Protein AF-A0A9D1WRI6-F1 (afdb_monomer_lite)

Sequence (107 aa):
QVPSGWVGLGPWRAALPAALYQIPWLAWLGFPGPGFSSGDYFPLIPWLLLFLAGSFLGRRAQAGDLPNFCYRSHLPWLAAVGRASIWIYMLHQPVLYGALWLYFRVL

Organism: NCBI:txid2838465

Secondary structure (DSSP, 8-state):
-GGGTEEEETTEEEEPPGGGGG-GGGGTTT---TT---TT---HHHHHHHHHHHHHHHHHHHHT-S-GGGG--S-HHHHHHHHTHHHHHHHHHHHHHHHHHHHHHH-

Foldseek 3Di:
DLCVQWDDDPPGIDGHDPVCQCDCVCQQQRRHHPPDDDPDRDHCPVVVVVVVVVVVVVVCVVVVNDDPVVPDDPDVVVVVCVVCVVVVVVPVVVVVVVVVVVVVVVD

InterPro domains:
  IPR012429 Heparan-alpha-glucosaminide N-acetyltransferase, catalytic domain [PF07786] (16-94)

Structure (mmCIF, N/CA/C/O backbone):
data_AF-A0A9D1WRI6-F1
#
_entry.id   AF-A0A9D1WRI6-F1
#
loop_
_atom_site.group_PDB
_atom_site.id
_atom_site.type_symbol
_atom_site.label_atom_id
_atom_site.label_alt_id
_atom_site.label_comp_id
_atom_site.label_asym_id
_atom_site.label_entity_id
_atom_site.label_seq_id
_atom_site.pdbx_PDB_ins_code
_atom_site.Cartn_x
_atom_site.Cartn_y
_atom_site.Cartn_z
_atom_site.occupancy
_atom_site.B_iso_or_equiv
_atom_site.auth_seq_id
_atom_site.auth_comp_id
_atom_site.auth_asym_id
_atom_site.auth_atom_id
_atom_site.pdbx_PDB_model_num
ATOM 1 N N . GLN A 1 1 ? 7.484 6.580 -4.859 1.00 71.06 1 GLN A N 1
ATOM 2 C CA . GLN A 1 1 ? 8.604 7.115 -4.055 1.00 71.06 1 GLN A CA 1
ATOM 3 C C . GLN A 1 1 ? 9.753 6.118 -4.018 1.00 71.06 1 GLN A C 1
ATOM 5 O O . GLN A 1 1 ? 10.744 6.369 -4.694 1.00 71.06 1 GLN A O 1
ATOM 10 N N . VAL A 1 2 ? 9.611 4.963 -3.350 1.00 83.12 2 VAL A N 1
ATOM 11 C CA . VAL A 1 2 ? 10.682 3.942 -3.350 1.00 83.12 2 VAL A CA 1
ATOM 12 C C . VAL A 1 2 ? 11.016 3.464 -4.768 1.00 83.12 2 VAL A C 1
ATOM 14 O O . VAL A 1 2 ? 12.169 3.582 -5.138 1.00 83.12 2 VAL A O 1
ATOM 17 N N . PRO A 1 3 ? 10.052 3.123 -5.647 1.00 84.56 3 PRO A N 1
ATOM 18 C CA . PRO A 1 3 ? 10.370 2.731 -7.028 1.00 84.56 3 PRO A CA 1
ATOM 19 C C . PRO A 1 3 ? 11.099 3.798 -7.860 1.00 84.56 3 PRO A C 1
ATOM 21 O O . PRO A 1 3 ? 11.712 3.478 -8.867 1.00 84.56 3 PRO A O 1
ATOM 24 N N . SER A 1 4 ? 11.023 5.068 -7.450 1.00 83.62 4 SER A N 1
ATOM 25 C CA . SER A 1 4 ? 11.641 6.205 -8.136 1.00 83.62 4 SER A CA 1
ATOM 26 C C . SER A 1 4 ? 13.008 6.597 -7.556 1.00 83.62 4 SER A C 1
ATOM 28 O O . SER A 1 4 ? 13.507 7.663 -7.898 1.00 83.62 4 SER A O 1
ATOM 30 N 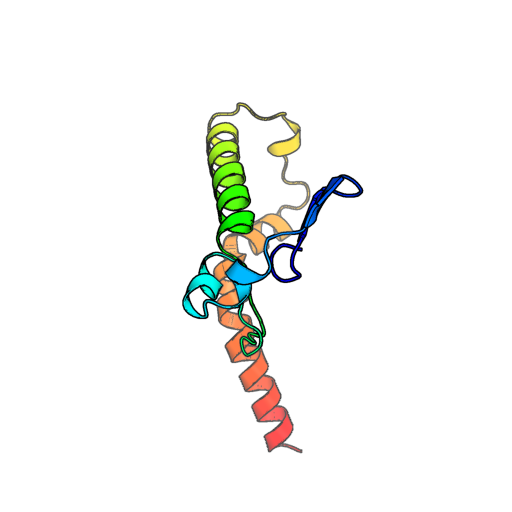N . GLY A 1 5 ? 13.597 5.807 -6.647 1.00 88.19 5 GLY A N 1
ATOM 31 C CA . GLY A 1 5 ? 14.908 6.124 -6.064 1.00 88.19 5 GLY A CA 1
ATOM 32 C C . GLY A 1 5 ?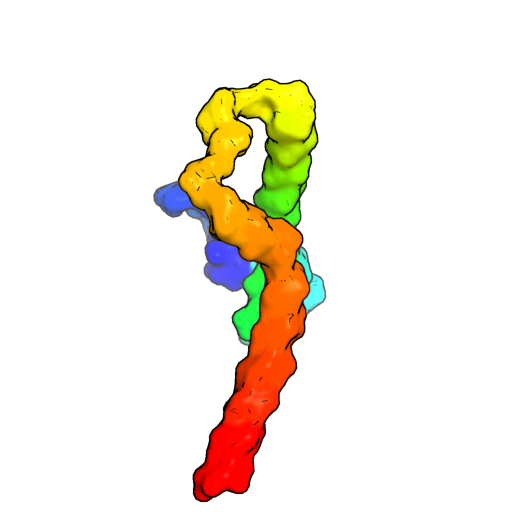 14.873 6.907 -4.752 1.00 88.19 5 GLY A C 1
ATOM 33 O O . GLY A 1 5 ? 15.925 7.333 -4.287 1.00 88.19 5 GLY A O 1
ATOM 34 N N . TRP A 1 6 ? 13.705 7.113 -4.138 1.00 89.00 6 TRP A N 1
ATOM 35 C CA . TRP A 1 6 ? 13.563 7.993 -2.971 1.00 89.00 6 TRP A CA 1
ATOM 36 C C . TRP A 1 6 ? 12.753 7.347 -1.850 1.00 89.00 6 TRP A C 1
ATOM 38 O O . TRP A 1 6 ? 11.714 6.736 -2.086 1.00 89.00 6 TRP A O 1
ATOM 48 N N . VAL A 1 7 ? 13.166 7.545 -0.605 1.00 89.44 7 VAL A N 1
ATOM 49 C CA . VAL A 1 7 ? 12.370 7.179 0.574 1.00 89.44 7 VAL A CA 1
ATOM 50 C C . VAL A 1 7 ? 12.129 8.418 1.423 1.00 89.44 7 VAL A C 1
ATOM 52 O O . VAL A 1 7 ? 13.042 9.217 1.618 1.00 89.44 7 VAL A O 1
ATOM 55 N N . GLY A 1 8 ? 10.899 8.625 1.891 1.00 87.06 8 GLY A N 1
ATOM 56 C CA . GLY A 1 8 ? 10.574 9.828 2.647 1.00 87.06 8 GLY A CA 1
ATOM 57 C C . GLY A 1 8 ? 9.088 10.090 2.850 1.00 87.06 8 GLY A C 1
ATOM 58 O O . GLY A 1 8 ? 8.231 9.402 2.294 1.00 87.06 8 GLY A O 1
ATOM 59 N N . LEU A 1 9 ? 8.808 11.118 3.651 1.00 85.75 9 LEU A N 1
ATOM 60 C CA . LEU A 1 9 ? 7.478 11.660 3.920 1.00 85.75 9 LEU A CA 1
ATOM 61 C C . LEU A 1 9 ? 7.521 13.187 3.763 1.00 85.75 9 LEU A C 1
ATOM 63 O O . LEU A 1 9 ? 8.156 13.893 4.547 1.00 85.75 9 LEU A O 1
ATOM 67 N N . GLY A 1 10 ? 6.834 13.705 2.742 1.0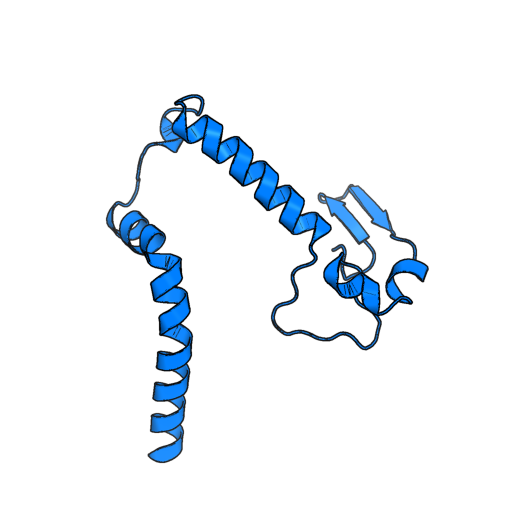0 82.12 10 GLY A N 1
ATOM 68 C CA . GLY A 1 10 ? 6.797 15.140 2.453 1.00 82.12 10 GLY A CA 1
ATOM 69 C C . GLY A 1 10 ? 8.196 15.718 2.164 1.00 82.12 10 GLY A C 1
ATOM 70 O O . GLY A 1 10 ? 8.892 15.180 1.301 1.00 82.12 10 GLY A O 1
ATOM 71 N N . PRO A 1 11 ? 8.625 16.802 2.844 1.00 87.75 11 PRO A N 1
ATOM 72 C CA . PRO A 1 11 ? 9.935 17.421 2.613 1.00 87.75 11 PRO A CA 1
ATOM 73 C C . PRO A 1 11 ? 11.111 16.556 3.097 1.00 87.75 11 PRO A C 1
ATOM 75 O O . PRO A 1 11 ? 12.236 16.736 2.635 1.00 87.75 11 PRO A O 1
ATOM 78 N N . TRP A 1 12 ? 10.865 15.596 3.993 1.00 88.44 12 TRP A N 1
ATOM 79 C CA . TRP A 1 12 ? 11.885 14.701 4.533 1.00 88.44 12 TRP A CA 1
ATOM 80 C C . TRP A 1 12 ? 12.067 13.506 3.603 1.00 88.44 12 TRP A C 1
ATOM 82 O O . TRP A 1 12 ? 11.355 12.508 3.720 1.00 88.44 12 TRP A O 1
ATOM 92 N N . ARG A 1 13 ? 13.007 13.611 2.659 1.00 90.62 13 ARG A N 1
ATOM 93 C CA . ARG A 1 13 ? 13.333 12.539 1.709 1.00 90.62 13 ARG A CA 1
ATOM 94 C C . ARG A 1 13 ? 14.833 12.302 1.605 1.00 90.62 13 ARG A C 1
ATOM 96 O O . ARG A 1 13 ? 15.617 13.246 1.597 1.00 90.62 13 ARG A O 1
ATOM 103 N N . ALA A 1 14 ? 15.203 11.039 1.465 1.00 89.88 14 ALA A N 1
ATOM 104 C CA . ALA A 1 14 ? 16.560 10.588 1.211 1.00 89.88 14 ALA A CA 1
ATOM 105 C C . ALA A 1 14 ? 16.617 9.823 -0.116 1.00 89.88 14 ALA A C 1
ATOM 107 O O . ALA A 1 14 ? 15.687 9.085 -0.465 1.00 89.88 14 ALA A O 1
ATOM 108 N N . ALA A 1 15 ? 17.709 10.014 -0.854 1.00 91.88 15 ALA A N 1
ATOM 109 C CA . ALA A 1 15 ? 17.994 9.240 -2.053 1.00 91.88 15 ALA A CA 1
ATOM 110 C C . ALA A 1 15 ? 18.430 7.823 -1.663 1.00 91.88 15 ALA A C 1
ATOM 112 O O . ALA A 1 15 ? 19.199 7.630 -0.721 1.00 91.88 15 ALA A O 1
ATOM 113 N N . LEU A 1 16 ? 17.935 6.832 -2.396 1.00 91.00 16 LEU A N 1
ATOM 114 C CA . LEU A 1 16 ? 18.323 5.437 -2.250 1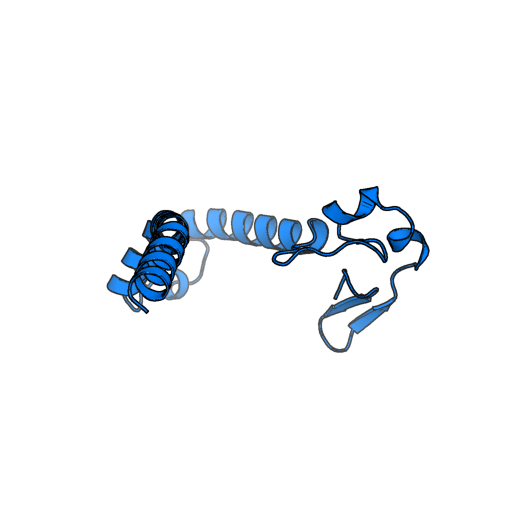.00 91.00 16 LEU A CA 1
ATOM 115 C C . LEU A 1 16 ? 19.514 5.127 -3.174 1.00 91.00 16 LEU A C 1
ATOM 117 O O . LEU A 1 16 ? 19.580 5.671 -4.279 1.00 91.00 16 LEU A O 1
ATOM 121 N N . PRO A 1 17 ? 20.442 4.239 -2.773 1.00 92.12 17 PRO A N 1
ATOM 122 C CA . PRO A 1 17 ? 21.569 3.851 -3.616 1.00 92.12 17 PRO A CA 1
ATOM 123 C C . PRO A 1 17 ? 21.119 3.269 -4.963 1.00 92.12 17 PRO A C 1
ATOM 125 O O . PRO A 1 17 ? 20.318 2.334 -5.007 1.00 92.12 17 PRO A O 1
ATOM 128 N N . ALA A 1 18 ? 21.692 3.768 -6.063 1.00 89.44 18 ALA A N 1
ATOM 129 C CA . ALA A 1 18 ? 21.352 3.323 -7.418 1.00 89.44 18 ALA A CA 1
ATOM 130 C C . ALA A 1 18 ? 21.639 1.827 -7.656 1.00 89.44 18 ALA A C 1
ATOM 132 O O . ALA A 1 18 ? 20.937 1.181 -8.431 1.00 89.44 18 ALA A O 1
ATOM 133 N N . ALA A 1 19 ? 22.620 1.259 -6.945 1.00 91.50 19 ALA A N 1
ATOM 134 C CA . ALA A 1 19 ? 22.980 -0.157 -7.029 1.00 91.50 19 ALA A CA 1
ATOM 135 C C . ALA A 1 19 ? 21.802 -1.104 -6.723 1.00 91.50 19 ALA A C 1
ATOM 137 O O . ALA A 1 19 ? 21.722 -2.183 -7.304 1.00 91.50 19 ALA A O 1
ATOM 138 N N . LEU A 1 20 ? 20.849 -0.690 -5.876 1.00 88.75 20 LEU A N 1
ATOM 139 C CA . LEU A 1 20 ? 19.672 -1.498 -5.529 1.00 88.75 20 LEU A CA 1
ATOM 140 C C . LEU A 1 20 ? 18.760 -1.762 -6.737 1.00 88.75 20 LEU A C 1
ATOM 142 O O . LEU A 1 20 ? 18.127 -2.809 -6.806 1.00 88.75 20 LEU A O 1
ATOM 146 N N . TYR A 1 21 ? 18.729 -0.843 -7.705 1.00 90.75 21 TYR A N 1
ATOM 147 C CA . TYR A 1 21 ? 17.898 -0.929 -8.913 1.00 90.75 21 TYR A CA 1
ATOM 148 C C . TYR A 1 21 ? 18.611 -1.653 -10.060 1.00 90.75 21 TYR A C 1
ATOM 150 O O . TYR A 1 21 ? 18.018 -1.912 -11.099 1.00 90.75 21 TYR A O 1
ATOM 158 N N . GLN A 1 22 ? 19.892 -1.995 -9.907 1.00 89.81 22 GLN A N 1
ATOM 159 C CA . GLN A 1 22 ? 20.617 -2.769 -10.920 1.00 89.81 22 GLN A CA 1
ATOM 160 C C . GLN A 1 22 ? 20.389 -4.275 -10.780 1.00 89.81 22 GLN A C 1
ATOM 162 O O . GLN A 1 22 ? 20.757 -5.038 -11.667 1.00 89.81 22 GLN A O 1
ATOM 167 N N . ILE A 1 23 ? 19.779 -4.704 -9.677 1.00 89.25 23 ILE A N 1
ATOM 168 C CA . ILE A 1 23 ? 19.562 -6.102 -9.334 1.00 89.25 23 ILE A CA 1
ATOM 169 C C . ILE A 1 23 ? 18.109 -6.466 -9.690 1.00 89.25 23 ILE A C 1
ATOM 171 O O . ILE A 1 23 ? 17.196 -6.107 -8.945 1.00 89.25 23 ILE A O 1
ATOM 175 N N . PRO A 1 24 ? 17.847 -7.203 -10.789 1.00 82.94 24 PRO A N 1
ATOM 176 C CA . PRO A 1 24 ? 16.481 -7.416 -11.281 1.00 82.94 24 PRO A CA 1
ATOM 177 C C . PRO A 1 24 ? 15.572 -8.142 -10.283 1.00 82.94 24 PRO A C 1
ATOM 179 O O . PRO A 1 24 ? 14.367 -7.902 -10.244 1.00 82.94 24 PRO A O 1
ATOM 182 N N . TRP A 1 25 ? 16.146 -9.009 -9.444 1.00 85.81 25 TRP A N 1
ATOM 183 C CA . TRP A 1 25 ? 15.383 -9.768 -8.459 1.00 85.81 25 TRP A CA 1
ATOM 184 C C . TRP A 1 25 ? 14.898 -8.916 -7.282 1.00 85.81 25 TRP A C 1
ATOM 186 O O . TRP A 1 25 ? 13.988 -9.347 -6.591 1.00 85.81 25 TRP A O 1
ATOM 196 N N . LEU A 1 26 ? 15.430 -7.709 -7.055 1.00 90.94 26 LEU A N 1
ATOM 197 C CA . LEU A 1 26 ? 14.988 -6.834 -5.960 1.00 90.94 26 LEU A CA 1
ATOM 198 C C . LEU A 1 26 ? 13.679 -6.080 -6.258 1.00 90.94 26 LEU A C 1
ATOM 200 O O . LEU A 1 26 ? 13.174 -5.353 -5.394 1.00 90.94 26 LEU A O 1
ATOM 204 N N . ALA A 1 27 ? 13.084 -6.297 -7.434 1.00 89.50 27 ALA A N 1
ATOM 205 C CA . ALA A 1 27 ? 11.810 -5.696 -7.806 1.00 89.50 27 ALA A CA 1
ATOM 206 C C . ALA A 1 27 ? 10.697 -6.020 -6.795 1.00 89.50 27 ALA A C 1
ATOM 208 O O . ALA A 1 27 ? 9.999 -5.117 -6.361 1.00 89.50 27 ALA A O 1
ATOM 209 N N . TRP A 1 28 ? 10.557 -7.261 -6.317 1.00 87.25 28 TRP A N 1
ATOM 210 C CA . TRP A 1 28 ? 9.497 -7.581 -5.341 1.00 87.25 28 TRP A CA 1
ATOM 211 C C . TRP 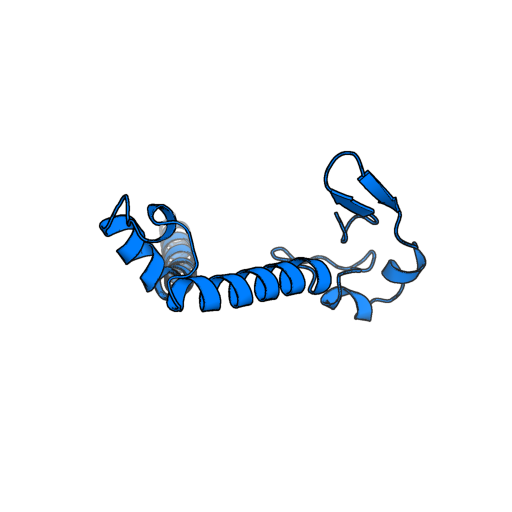A 1 28 ? 9.671 -6.834 -4.011 1.00 87.25 28 TRP A C 1
ATOM 213 O O . TRP A 1 28 ? 8.689 -6.459 -3.373 1.00 87.25 28 TRP A O 1
ATOM 223 N N . LEU A 1 29 ? 10.915 -6.564 -3.608 1.00 89.25 29 LEU A N 1
ATOM 224 C CA . LEU A 1 29 ? 11.218 -5.870 -2.361 1.00 89.25 29 LEU A CA 1
ATOM 225 C C . LEU A 1 29 ? 10.959 -4.356 -2.458 1.00 89.25 29 LEU A C 1
ATOM 227 O O . LEU A 1 29 ? 10.693 -3.694 -1.452 1.00 89.25 29 LEU A O 1
ATOM 231 N N . GLY A 1 30 ? 10.975 -3.817 -3.676 1.00 89.31 30 GLY A N 1
ATOM 232 C CA . GLY A 1 30 ? 10.631 -2.432 -3.956 1.00 89.31 30 GLY A CA 1
ATOM 233 C C . GLY A 1 30 ? 11.604 -1.687 -4.860 1.00 89.31 30 GLY A C 1
ATOM 234 O O . GLY A 1 30 ? 11.390 -0.498 -5.097 1.00 89.31 30 GLY A O 1
ATOM 235 N N . PHE A 1 31 ? 12.627 -2.365 -5.383 1.00 91.69 31 PHE A N 1
ATOM 236 C CA . PHE A 1 31 ? 13.685 -1.776 -6.205 1.00 91.69 31 PHE A CA 1
ATOM 237 C C . PHE A 1 31 ? 13.601 -2.334 -7.635 1.00 91.69 31 PHE A C 1
ATOM 239 O O . PHE A 1 31 ? 14.324 -3.269 -7.982 1.00 91.69 31 PHE A O 1
ATOM 246 N N . PRO A 1 32 ? 12.661 -1.840 -8.462 1.00 91.25 32 PRO A N 1
ATOM 247 C CA . PRO A 1 32 ? 12.472 -2.353 -9.811 1.00 91.25 32 PRO A CA 1
ATOM 248 C C . PRO A 1 32 ? 13.639 -1.930 -10.706 1.00 91.25 32 PRO A C 1
ATOM 250 O O . PRO A 1 32 ? 14.068 -0.777 -10.676 1.00 91.25 32 PRO A O 1
ATOM 253 N N . GLY A 1 33 ? 14.146 -2.859 -11.514 1.00 88.38 33 GLY A N 1
ATOM 254 C CA . GLY A 1 33 ? 15.202 -2.546 -12.474 1.00 88.38 33 GLY A CA 1
ATOM 255 C C . GLY A 1 33 ? 14.724 -1.713 -13.668 1.00 88.38 33 GLY A C 1
ATOM 256 O O . GLY A 1 33 ? 13.521 -1.588 -13.891 1.00 88.38 33 GLY A O 1
ATOM 257 N N . PRO A 1 34 ? 15.645 -1.181 -14.491 1.00 84.06 34 PRO A N 1
ATOM 258 C CA . PRO A 1 34 ? 15.317 -0.280 -15.603 1.00 84.06 34 PRO A CA 1
ATOM 259 C C . PRO A 1 34 ? 14.426 -0.900 -16.696 1.00 84.06 34 PRO A C 1
ATOM 261 O O . PRO A 1 34 ? 13.785 -0.168 -17.439 1.00 84.06 34 PRO A O 1
ATOM 264 N N . GLY A 1 35 ? 14.364 -2.232 -16.794 1.00 84.44 35 GLY A N 1
ATOM 265 C CA . GLY A 1 35 ? 13.465 -2.951 -17.708 1.00 84.44 35 GLY A CA 1
ATOM 266 C C . GLY A 1 35 ? 12.172 -3.459 -17.064 1.00 84.44 35 GLY A C 1
ATOM 267 O O . GLY A 1 35 ? 11.397 -4.149 -17.721 1.00 84.44 35 GLY A O 1
ATOM 268 N N . PHE A 1 36 ? 11.944 -3.183 -15.777 1.00 87.44 36 PHE A N 1
ATOM 269 C CA . PHE A 1 36 ? 10.765 -3.664 -15.068 1.00 87.44 36 PHE A CA 1
ATOM 270 C C . PHE A 1 36 ? 9.575 -2.733 -15.319 1.00 87.44 36 PHE A C 1
ATOM 272 O O . PHE A 1 36 ? 9.614 -1.549 -14.992 1.00 87.44 36 PHE A O 1
ATOM 279 N N . SER A 1 37 ? 8.496 -3.292 -15.859 1.00 86.31 37 SER A N 1
ATOM 280 C CA . SER A 1 37 ? 7.224 -2.604 -16.051 1.00 86.31 37 SER A CA 1
ATOM 281 C C . SER A 1 37 ? 6.092 -3.512 -15.594 1.00 86.31 37 SER A C 1
ATOM 283 O O . SER A 1 37 ? 6.037 -4.686 -15.960 1.00 86.31 37 SER A O 1
ATOM 285 N N . SER A 1 38 ? 5.199 -2.974 -14.773 1.00 84.88 38 SER A N 1
ATOM 286 C CA . SER A 1 38 ? 3.964 -3.635 -14.370 1.00 84.88 38 SER A CA 1
ATOM 287 C C . SER A 1 38 ? 2.897 -2.568 -14.166 1.00 84.88 38 SER A C 1
ATOM 289 O O . SER A 1 38 ? 3.163 -1.529 -13.560 1.00 84.88 38 SER A O 1
ATOM 291 N N . GLY A 1 39 ? 1.700 -2.829 -14.694 1.00 81.75 39 GLY A N 1
ATOM 292 C CA . GLY A 1 39 ? 0.564 -1.915 -14.585 1.00 81.75 39 GLY A CA 1
ATOM 293 C C . GLY A 1 39 ? 0.059 -1.741 -13.153 1.00 81.75 39 GLY A C 1
ATOM 294 O O . GLY A 1 39 ? -0.578 -0.736 -12.869 1.00 81.75 39 GLY A O 1
ATOM 295 N N . ASP A 1 40 ? 0.381 -2.680 -12.258 1.00 84.62 40 ASP A N 1
ATOM 296 C CA . ASP A 1 40 ? -0.106 -2.690 -10.876 1.00 84.62 40 ASP A CA 1
ATOM 297 C C . ASP A 1 40 ? 1.027 -3.051 -9.899 1.00 84.62 40 ASP A C 1
ATOM 299 O O . ASP A 1 40 ? 0.996 -4.027 -9.147 1.00 84.62 40 ASP A O 1
ATOM 303 N N . TYR A 1 41 ? 2.125 -2.298 -9.985 1.00 88.69 41 TYR A N 1
ATOM 304 C CA . TYR A 1 41 ? 3.308 -2.541 -9.168 1.00 88.69 41 TYR A CA 1
ATOM 305 C C . TYR A 1 41 ? 3.214 -1.895 -7.782 1.00 88.69 41 TYR A C 1
ATOM 307 O O . TYR A 1 41 ? 3.292 -0.671 -7.637 1.00 88.69 41 TYR A O 1
ATOM 315 N N . PHE A 1 42 ? 3.173 -2.737 -6.748 1.00 87.50 42 PHE A N 1
ATOM 316 C CA . PHE A 1 42 ? 3.209 -2.320 -5.349 1.00 87.50 42 PHE A CA 1
ATOM 317 C C . PHE A 1 42 ? 4.447 -2.890 -4.633 1.00 87.50 42 PHE A C 1
ATOM 319 O O . PHE A 1 42 ? 4.529 -4.100 -4.424 1.00 87.50 42 PHE A O 1
ATOM 326 N N . PRO A 1 43 ? 5.427 -2.050 -4.241 1.00 88.00 43 PRO A N 1
ATOM 327 C CA . PRO A 1 43 ? 6.660 -2.511 -3.599 1.00 88.00 43 PRO A CA 1
ATOM 328 C C . PRO A 1 43 ? 6.398 -3.122 -2.213 1.00 88.00 43 PRO A C 1
ATOM 330 O O . PRO A 1 43 ? 5.742 -2.497 -1.383 1.00 88.00 43 PRO A O 1
ATOM 333 N N . LEU A 1 44 ? 6.959 -4.293 -1.898 1.00 88.69 44 LEU A N 1
ATOM 334 C CA . LEU A 1 44 ? 6.627 -4.972 -0.641 1.00 88.69 44 LEU A CA 1
ATOM 335 C C . LEU A 1 44 ? 6.971 -4.144 0.606 1.00 88.69 44 LEU A C 1
ATOM 337 O O . LEU A 1 44 ? 6.130 -4.048 1.489 1.00 88.69 44 LEU A O 1
ATOM 341 N N . ILE A 1 45 ? 8.155 -3.520 0.700 1.00 87.00 45 ILE A N 1
ATOM 342 C CA . ILE A 1 45 ? 8.590 -2.861 1.950 1.00 87.00 45 ILE A CA 1
ATOM 343 C C . ILE A 1 45 ? 7.604 -1.776 2.439 1.00 87.00 45 ILE A C 1
ATOM 345 O O . ILE A 1 45 ? 7.141 -1.881 3.578 1.00 87.00 45 ILE A O 1
ATOM 349 N N . PRO A 1 46 ? 7.244 -0.742 1.644 1.00 84.06 46 PRO A N 1
ATOM 350 C CA . PRO A 1 46 ? 6.333 0.299 2.124 1.00 84.06 46 PRO A CA 1
ATOM 351 C C . PRO A 1 46 ? 4.937 -0.240 2.438 1.00 84.06 46 PRO A C 1
ATOM 353 O O . PRO A 1 46 ? 4.325 0.144 3.434 1.00 84.06 46 PRO A O 1
ATOM 356 N N . TRP A 1 47 ? 4.437 -1.141 1.592 1.00 88.81 47 TRP A N 1
ATOM 357 C CA . TRP A 1 47 ? 3.068 -1.635 1.687 1.00 88.81 47 TRP A CA 1
ATOM 358 C C . TRP A 1 47 ? 2.896 -2.677 2.789 1.00 88.81 47 TRP A C 1
ATOM 360 O O . TRP A 1 47 ? 1.884 -2.653 3.483 1.00 88.81 47 TRP A O 1
ATOM 370 N N . LEU A 1 48 ? 3.897 -3.525 3.027 1.00 91.56 48 LEU A N 1
ATOM 371 C CA . LEU A 1 48 ? 3.901 -4.478 4.133 1.00 91.56 48 LEU A CA 1
ATOM 372 C C . LEU A 1 48 ? 3.898 -3.754 5.478 1.00 91.56 48 LEU A C 1
ATOM 374 O O . LEU A 1 48 ? 3.147 -4.139 6.368 1.00 91.56 48 LEU A O 1
ATOM 378 N N . LEU A 1 49 ? 4.686 -2.686 5.628 1.00 90.62 49 LEU A N 1
ATOM 379 C CA . LEU A 1 49 ? 4.676 -1.888 6.854 1.00 90.62 49 LEU A CA 1
ATOM 380 C C . LEU A 1 49 ? 3.283 -1.305 7.124 1.00 90.62 49 LEU A C 1
ATOM 382 O O . LEU A 1 49 ? 2.774 -1.425 8.237 1.00 90.62 49 LEU A O 1
ATOM 386 N N . LEU A 1 50 ? 2.649 -0.715 6.106 1.00 90.62 50 LEU A N 1
ATOM 387 C CA . LEU A 1 50 ? 1.286 -0.186 6.212 1.00 90.62 50 LEU A CA 1
ATOM 388 C C . LEU A 1 50 ? 0.269 -1.289 6.526 1.00 90.62 50 LEU A C 1
ATOM 390 O O . LEU A 1 50 ? -0.596 -1.098 7.380 1.00 90.62 50 LEU A O 1
ATOM 394 N N . PHE A 1 51 ? 0.398 -2.452 5.888 1.00 93.25 51 PHE A N 1
ATOM 395 C CA . PHE A 1 51 ? -0.441 -3.616 6.151 1.00 93.25 51 PHE A CA 1
ATOM 396 C C . PHE A 1 51 ? -0.306 -4.101 7.599 1.00 93.25 51 PHE A C 1
ATOM 398 O O . PHE A 1 51 ? -1.313 -4.328 8.270 1.00 93.25 51 PHE A O 1
ATOM 405 N N . LEU A 1 52 ? 0.920 -4.223 8.113 1.00 94.94 52 LEU A N 1
ATOM 406 C CA . LEU A 1 52 ? 1.183 -4.632 9.493 1.00 94.94 52 LEU A CA 1
ATOM 407 C C . LEU A 1 52 ? 0.688 -3.585 10.496 1.00 94.94 52 LEU A C 1
ATOM 409 O O . LEU A 1 52 ? 0.056 -3.950 11.487 1.00 94.94 52 LEU A O 1
ATOM 413 N N . ALA A 1 53 ? 0.905 -2.296 10.225 1.00 94.75 53 ALA A N 1
ATOM 414 C CA . ALA A 1 53 ? 0.381 -1.205 11.044 1.00 94.75 53 ALA A CA 1
ATOM 415 C C . ALA A 1 53 ? -1.154 -1.244 11.103 1.00 94.75 53 ALA A C 1
ATOM 417 O O . ALA A 1 53 ? -1.734 -1.209 12.188 1.00 94.75 53 ALA A O 1
ATOM 418 N N . GLY A 1 54 ? -1.811 -1.401 9.951 1.00 93.38 54 GLY A N 1
ATOM 419 C CA . GLY A 1 54 ? -3.259 -1.574 9.859 1.00 93.38 54 GLY A CA 1
ATOM 420 C C . GLY A 1 54 ? -3.751 -2.830 10.581 1.00 93.38 54 GLY A C 1
ATOM 421 O O . GLY A 1 54 ? -4.743 -2.770 11.299 1.00 93.38 54 GLY A O 1
ATOM 422 N N . SER A 1 55 ? -3.029 -3.946 10.470 1.00 93.94 55 SER A N 1
ATOM 423 C CA . SER A 1 55 ? -3.363 -5.206 11.148 1.00 93.94 55 SER A CA 1
ATOM 424 C C . SER A 1 55 ? -3.281 -5.072 12.668 1.00 93.94 55 SER A C 1
ATOM 426 O O . SER A 1 55 ? -4.194 -5.485 13.383 1.00 93.94 55 SER A O 1
ATOM 428 N N . PHE A 1 56 ? -2.216 -4.449 13.177 1.00 94.31 56 PHE A N 1
ATOM 429 C CA . PHE A 1 56 ? -2.055 -4.179 14.604 1.00 94.31 56 PHE A CA 1
ATOM 430 C C . PHE A 1 56 ? -3.151 -3.243 15.131 1.00 94.31 56 PHE A C 1
ATOM 432 O O . PHE A 1 56 ? -3.779 -3.531 16.153 1.00 94.31 56 PHE A O 1
ATOM 439 N N . LEU A 1 57 ? -3.433 -2.155 14.406 1.00 93.75 57 LEU A N 1
ATOM 440 C CA . LEU A 1 57 ? -4.528 -1.240 14.731 1.00 93.75 57 LEU A CA 1
ATOM 441 C C . LEU A 1 57 ? -5.889 -1.939 14.683 1.00 93.75 57 LEU A C 1
ATOM 443 O O . LEU A 1 57 ? -6.714 -1.708 15.560 1.00 93.75 57 LEU A O 1
ATOM 447 N N . GLY A 1 58 ? -6.106 -2.835 13.722 1.00 91.38 58 GLY A N 1
ATOM 448 C CA . GLY A 1 58 ? -7.326 -3.627 13.599 1.00 91.38 58 GLY A CA 1
ATOM 449 C C . GLY A 1 58 ? -7.564 -4.543 14.799 1.00 91.38 58 GLY A C 1
ATOM 450 O O . GLY A 1 58 ? -8.698 -4.661 15.255 1.00 91.38 58 GLY A O 1
ATOM 451 N N . ARG A 1 59 ? -6.508 -5.135 15.376 1.00 92.75 59 ARG A N 1
ATOM 452 C CA . ARG A 1 59 ? -6.635 -5.915 16.622 1.00 92.75 59 ARG A CA 1
ATOM 453 C C . ARG A 1 59 ? -7.052 -5.036 17.804 1.00 92.75 59 ARG A C 1
ATOM 455 O O . ARG A 1 59 ? -7.939 -5.427 18.551 1.00 92.75 59 ARG A O 1
ATOM 462 N N . ARG A 1 60 ? -6.471 -3.838 17.938 1.00 91.06 60 ARG A N 1
ATOM 463 C CA . ARG A 1 60 ? -6.873 -2.846 18.959 1.00 91.06 60 ARG A CA 1
ATOM 464 C C . ARG A 1 60 ? -8.293 -2.327 18.748 1.00 91.06 60 ARG A C 1
ATOM 466 O O . ARG A 1 60 ? -9.026 -2.163 19.714 1.00 91.06 60 ARG A O 1
ATOM 473 N N . ALA A 1 61 ? -8.708 -2.143 17.495 1.00 91.38 61 ALA A N 1
ATOM 474 C CA . ALA A 1 61 ? -10.089 -1.819 17.151 1.00 91.38 61 ALA A CA 1
ATOM 475 C C . ALA A 1 61 ? -11.047 -2.903 17.657 1.00 91.38 61 ALA A C 1
ATOM 477 O O . ALA A 1 61 ? -12.023 -2.605 18.331 1.00 91.38 61 ALA A O 1
ATOM 478 N N . GLN A 1 62 ? -10.754 -4.175 17.383 1.00 88.00 62 GLN A N 1
ATOM 479 C CA . GLN A 1 62 ? -11.598 -5.279 17.849 1.00 88.00 62 GLN A CA 1
ATOM 480 C C . GLN A 1 62 ? -11.642 -5.396 19.379 1.00 88.00 62 GLN A C 1
ATOM 482 O O . GLN A 1 62 ? -12.666 -5.802 19.918 1.00 88.00 62 GLN A O 1
ATOM 487 N N . ALA A 1 63 ? -10.564 -5.018 20.071 1.00 91.81 63 ALA A N 1
ATOM 488 C CA . ALA A 1 63 ? -10.499 -4.999 21.531 1.00 91.81 63 ALA A CA 1
ATOM 489 C C . ALA A 1 63 ? -11.279 -3.838 22.181 1.00 91.81 63 ALA A C 1
ATOM 491 O O . ALA A 1 63 ? -11.470 -3.848 23.392 1.00 91.81 63 ALA A O 1
ATOM 492 N N . GLY A 1 64 ? -11.749 -2.855 21.405 1.00 89.12 64 GLY A N 1
ATOM 493 C CA . GLY A 1 64 ? -12.445 -1.685 21.942 1.00 89.12 64 GLY A CA 1
ATOM 494 C C . GLY A 1 64 ? -11.529 -0.500 22.274 1.00 89.12 64 GLY A C 1
ATOM 495 O O . GLY A 1 64 ? -12.026 0.537 22.701 1.00 89.12 64 GLY A O 1
ATOM 496 N N . ASP A 1 65 ? -10.226 -0.586 21.993 1.00 92.38 65 ASP A N 1
ATOM 497 C CA . ASP A 1 65 ? -9.217 0.392 22.436 1.00 92.38 65 ASP A CA 1
ATOM 498 C C . ASP A 1 65 ? -9.140 1.674 21.581 1.00 92.38 65 ASP A C 1
ATOM 500 O O . ASP A 1 65 ? -8.351 2.578 21.870 1.00 92.38 65 ASP A O 1
ATOM 504 N N . LEU A 1 66 ? -9.897 1.760 20.482 1.00 89.44 66 LEU A N 1
ATOM 505 C CA . LEU A 1 66 ? -9.963 2.957 19.637 1.00 89.44 66 LEU A CA 1
ATOM 506 C C . LEU A 1 66 ? -11.024 3.968 20.112 1.00 89.44 66 LEU A C 1
ATOM 508 O O . LEU A 1 66 ? -11.986 3.598 20.781 1.00 89.44 66 LEU A O 1
ATOM 512 N N . PRO A 1 67 ? -10.903 5.253 19.729 1.00 89.56 67 PRO A N 1
ATOM 513 C CA . PRO A 1 67 ? -11.925 6.255 20.011 1.00 89.56 67 PRO A CA 1
ATOM 514 C C . PRO A 1 67 ? -13.318 5.879 19.480 1.00 89.56 67 PRO A C 1
ATOM 516 O O . PRO A 1 67 ? -13.456 5.309 18.399 1.00 89.56 67 PRO A O 1
ATOM 519 N N . ASN A 1 68 ? -14.372 6.313 20.180 1.00 84.38 68 ASN A N 1
ATOM 520 C CA . ASN A 1 68 ? -15.770 5.977 19.863 1.00 84.38 68 ASN A CA 1
ATOM 521 C C . ASN A 1 68 ? -16.216 6.313 18.428 1.00 84.38 68 ASN A C 1
ATOM 523 O O . ASN A 1 68 ? -17.131 5.678 17.904 1.00 84.38 68 ASN A O 1
ATOM 527 N N . PHE A 1 69 ? -15.598 7.305 17.781 1.00 85.69 69 PHE A N 1
ATOM 528 C CA . PHE A 1 69 ? -15.919 7.649 16.394 1.00 85.69 69 PHE A CA 1
ATOM 529 C C . PHE A 1 69 ? -15.492 6.554 15.404 1.00 85.69 69 PHE A C 1
ATOM 531 O O . PHE A 1 69 ? -16.133 6.405 14.370 1.00 85.69 69 PHE A O 1
ATOM 538 N N . CYS A 1 70 ? -14.468 5.754 15.724 1.00 84.69 70 CYS A N 1
ATOM 539 C CA . CYS A 1 70 ? -13.962 4.689 14.854 1.00 84.69 70 CYS A CA 1
ATOM 540 C C . CYS A 1 70 ? -14.957 3.532 14.679 1.00 84.69 70 CYS A C 1
ATOM 542 O O . CYS A 1 70 ? -14.881 2.812 13.688 1.00 84.69 70 CYS A O 1
ATOM 544 N N . TYR A 1 71 ? -15.892 3.353 15.617 1.00 85.12 71 TYR A N 1
ATOM 545 C CA . TYR A 1 71 ? -16.884 2.272 15.577 1.00 85.12 71 TYR A CA 1
ATOM 546 C C . TYR A 1 71 ? -18.197 2.666 14.905 1.00 85.12 71 TYR A C 1
ATOM 548 O O . TYR A 1 71 ? -19.042 1.811 14.638 1.00 85.12 71 TYR A O 1
ATOM 556 N N . ARG A 1 72 ? -18.409 3.958 14.641 1.00 81.00 72 ARG A N 1
ATOM 557 C CA . ARG A 1 72 ? -19.657 4.431 14.046 1.00 81.00 72 ARG A CA 1
ATOM 558 C C . ARG A 1 72 ? -19.629 4.213 12.540 1.00 81.00 72 ARG A C 1
ATOM 560 O O . ARG A 1 72 ? -18.827 4.801 11.821 1.00 81.00 72 ARG A O 1
ATOM 567 N N . SER A 1 73 ? -20.558 3.401 12.041 1.00 77.38 73 SER A N 1
ATOM 568 C CA . SER A 1 73 ? -20.811 3.329 10.604 1.00 77.38 73 SER A CA 1
ATOM 569 C C . SER A 1 73 ? -21.659 4.530 10.189 1.00 77.38 73 SER A C 1
ATOM 571 O O . SER A 1 73 ? -22.852 4.580 10.472 1.00 77.38 73 SER A O 1
ATOM 573 N N . HIS A 1 74 ? -21.036 5.511 9.535 1.00 80.62 74 HIS A N 1
ATOM 574 C CA . HIS A 1 74 ? -21.733 6.705 9.046 1.00 80.62 74 HIS A CA 1
ATOM 575 C C . HIS A 1 74 ? -22.704 6.389 7.895 1.00 80.62 74 HIS A C 1
ATOM 577 O O . HIS A 1 74 ? -23.726 7.052 7.756 1.00 80.62 74 HIS A O 1
ATOM 583 N N . LEU A 1 75 ? -22.393 5.373 7.079 1.00 89.06 75 LEU A N 1
ATOM 584 C CA . LEU A 1 75 ? -23.188 4.951 5.923 1.00 89.06 75 LEU A CA 1
ATOM 585 C C . LEU A 1 75 ? -23.282 3.414 5.883 1.00 89.06 75 LEU A C 1
ATOM 587 O O . LEU A 1 75 ? -22.361 2.754 5.389 1.00 89.06 75 LEU A O 1
ATOM 591 N N . PRO A 1 76 ? -24.381 2.816 6.375 1.00 86.88 76 PRO A N 1
ATOM 592 C CA . PRO A 1 76 ? -24.484 1.364 6.531 1.00 86.88 76 PRO A CA 1
ATOM 593 C C . PRO A 1 76 ? -24.478 0.609 5.194 1.00 86.88 76 PRO A C 1
ATOM 595 O O . PRO A 1 76 ? -23.927 -0.490 5.118 1.00 86.88 76 PRO A O 1
ATOM 598 N N . TRP A 1 77 ? -25.030 1.203 4.129 1.00 91.38 77 TRP A N 1
ATOM 599 C CA . TRP A 1 77 ? -25.005 0.614 2.786 1.00 91.38 77 TRP A CA 1
ATOM 600 C C . TRP A 1 77 ? -23.578 0.559 2.228 1.00 91.38 77 TRP A C 1
ATOM 602 O O . TRP A 1 77 ? -23.157 -0.4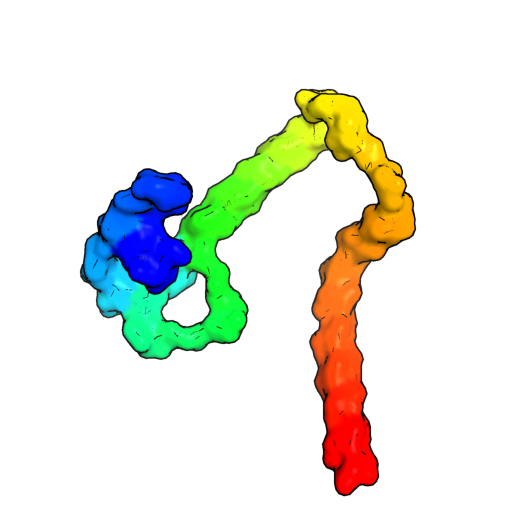72 1.709 1.00 91.38 77 TRP A O 1
ATOM 612 N N . LEU A 1 78 ? -22.795 1.626 2.412 1.00 89.75 78 LEU A N 1
ATOM 613 C CA . LEU A 1 78 ? -21.413 1.686 1.947 1.00 89.75 78 LEU A CA 1
ATOM 614 C C . LEU A 1 78 ? -20.540 0.702 2.732 1.00 89.75 78 LEU A C 1
ATOM 616 O O . LEU A 1 78 ? -19.698 0.018 2.157 1.00 89.75 78 LEU A O 1
ATOM 620 N N . ALA A 1 79 ? -20.799 0.555 4.034 1.00 89.44 79 ALA A N 1
ATOM 621 C CA . ALA A 1 79 ? -20.159 -0.473 4.845 1.00 89.44 79 ALA A CA 1
ATOM 622 C C . ALA A 1 79 ? -20.516 -1.893 4.369 1.00 89.44 79 ALA A C 1
ATOM 624 O O . ALA A 1 79 ? -19.658 -2.774 4.392 1.00 89.44 79 ALA A O 1
ATOM 625 N N . ALA A 1 80 ? -21.752 -2.133 3.917 1.00 89.62 80 ALA A N 1
ATOM 626 C CA . ALA A 1 80 ? -22.153 -3.417 3.341 1.00 89.62 80 ALA A CA 1
ATOM 627 C C . ALA A 1 80 ? -21.419 -3.720 2.029 1.00 89.62 80 ALA A C 1
ATOM 629 O O . ALA A 1 80 ? -20.876 -4.814 1.880 1.00 89.62 80 ALA A O 1
ATOM 630 N N . VAL A 1 81 ? -21.321 -2.735 1.133 1.00 92.44 81 VAL A N 1
ATOM 631 C CA . VAL A 1 81 ? -20.537 -2.834 -0.108 1.00 92.44 81 VAL A CA 1
ATOM 632 C C . VAL A 1 81 ? -19.060 -3.103 0.203 1.00 92.44 81 VAL A C 1
ATOM 634 O O . VAL A 1 81 ? -18.467 -4.015 -0.366 1.00 92.44 81 VAL A O 1
ATOM 637 N N . GLY A 1 82 ? -18.478 -2.387 1.170 1.00 89.00 82 GLY A N 1
ATOM 638 C CA . GLY A 1 82 ? -17.088 -2.572 1.596 1.00 89.00 82 GLY A CA 1
ATOM 639 C C . GLY A 1 82 ? -16.785 -3.977 2.132 1.00 89.00 82 GLY A C 1
ATOM 640 O O . GLY A 1 82 ? -15.719 -4.522 1.847 1.00 89.00 82 GLY A O 1
ATOM 641 N N . ARG A 1 83 ? -17.733 -4.616 2.837 1.00 90.94 83 ARG A N 1
ATOM 642 C CA . ARG A 1 83 ? -17.595 -6.012 3.306 1.00 90.94 83 ARG A CA 1
ATOM 643 C C . ARG A 1 83 ? -17.558 -7.027 2.163 1.00 90.94 83 ARG A C 1
ATOM 645 O O . ARG A 1 83 ? -16.904 -8.054 2.292 1.00 90.94 83 ARG A O 1
ATOM 652 N N . ALA A 1 84 ? -18.230 -6.735 1.052 1.00 94.38 84 ALA A N 1
ATOM 653 C CA . ALA A 1 84 ? -18.220 -7.560 -0.154 1.00 94.38 84 ALA A CA 1
ATOM 654 C C . ALA A 1 84 ? -17.181 -7.094 -1.193 1.00 94.38 84 ALA A C 1
ATOM 656 O O . ALA A 1 84 ? -17.186 -7.585 -2.322 1.00 94.38 84 ALA A O 1
ATOM 657 N N . SER A 1 85 ? -16.285 -6.167 -0.828 1.00 93.62 85 SER A N 1
ATOM 658 C CA . SER A 1 85 ? -15.342 -5.528 -1.757 1.00 93.62 85 SER A CA 1
ATOM 659 C C . SER A 1 85 ? -14.503 -6.523 -2.556 1.00 93.62 85 SER A C 1
ATOM 661 O O . SER A 1 85 ? -14.328 -6.313 -3.750 1.00 93.62 85 SER A O 1
ATOM 663 N N . ILE A 1 86 ? -14.053 -7.632 -1.956 1.00 93.69 86 ILE A N 1
ATOM 664 C CA . ILE A 1 86 ? -13.277 -8.660 -2.668 1.00 93.69 86 ILE A CA 1
ATOM 665 C C . ILE A 1 86 ? -14.077 -9.330 -3.792 1.00 93.69 86 ILE A C 1
ATOM 667 O O . ILE A 1 86 ? -13.555 -9.537 -4.882 1.00 93.69 86 ILE A O 1
ATOM 671 N N . TRP A 1 87 ? -15.358 -9.619 -3.563 1.00 95.69 87 TRP A N 1
ATOM 672 C CA . TRP A 1 87 ? -16.229 -10.226 -4.570 1.00 95.69 87 TRP A CA 1
ATOM 673 C C . TRP A 1 87 ? -16.560 -9.240 -5.678 1.00 95.69 87 TRP A C 1
ATOM 675 O O . TRP A 1 87 ? -16.492 -9.588 -6.852 1.00 95.69 87 TRP A O 1
ATOM 685 N N . ILE A 1 88 ? -16.854 -7.994 -5.308 1.00 94.38 88 ILE A N 1
ATOM 686 C CA . ILE A 1 88 ? -17.089 -6.908 -6.263 1.00 94.38 88 ILE A CA 1
ATOM 687 C C . ILE A 1 88 ? -15.839 -6.699 -7.128 1.00 94.38 88 ILE A C 1
ATOM 689 O O . ILE A 1 88 ? -15.933 -6.635 -8.352 1.00 94.38 88 ILE A O 1
ATOM 693 N N . TYR A 1 89 ? -14.660 -6.670 -6.505 1.00 91.62 89 TYR A N 1
ATOM 694 C CA . TYR A 1 89 ? -13.382 -6.566 -7.198 1.00 91.62 89 TYR A CA 1
ATOM 695 C C . TYR A 1 89 ? -13.103 -7.790 -8.082 1.00 91.62 89 TYR A C 1
ATOM 697 O O . TYR A 1 89 ? -12.594 -7.653 -9.184 1.00 91.62 89 TYR A O 1
ATOM 705 N N . MET A 1 90 ? -13.470 -8.999 -7.683 1.00 94.44 90 MET A N 1
ATOM 706 C CA . MET A 1 90 ? -13.242 -10.155 -8.548 1.00 94.44 90 MET A CA 1
ATOM 707 C C . MET A 1 90 ? -14.220 -10.201 -9.733 1.00 94.44 90 MET A C 1
ATOM 709 O O . MET A 1 90 ? -13.836 -10.594 -10.830 1.00 94.44 90 MET A O 1
ATOM 713 N N . LEU A 1 91 ? -15.463 -9.752 -9.540 1.00 95.94 91 LEU A N 1
ATOM 714 C CA . LEU A 1 91 ? -16.503 -9.758 -10.572 1.00 95.94 91 LEU A CA 1
ATOM 715 C C . LEU A 1 91 ? -16.368 -8.618 -11.586 1.00 95.94 91 LEU A C 1
ATOM 717 O O . LEU A 1 91 ? -16.740 -8.808 -12.744 1.00 95.94 91 LEU A O 1
ATOM 721 N N . HIS A 1 92 ? -15.838 -7.451 -11.199 1.00 94.19 92 HIS A N 1
ATOM 722 C CA . HIS A 1 92 ? -15.778 -6.319 -12.130 1.00 94.19 92 HIS A CA 1
ATOM 723 C C . HIS A 1 92 ? -14.901 -6.611 -13.357 1.00 94.19 92 HIS A C 1
ATOM 725 O O . HIS A 1 92 ? -15.264 -6.196 -14.453 1.00 94.19 92 HIS A O 1
ATOM 731 N N . GLN A 1 93 ? -13.798 -7.360 -13.207 1.00 94.00 93 GLN A N 1
ATOM 732 C CA . GLN A 1 93 ? -12.896 -7.687 -14.319 1.00 94.00 93 GLN A CA 1
ATOM 733 C C . GLN A 1 93 ? -13.619 -8.509 -15.414 1.00 94.00 93 GLN A C 1
ATOM 735 O O . GLN A 1 93 ? -13.732 -8.002 -16.532 1.00 94.00 93 GLN A O 1
ATOM 740 N N . PRO A 1 94 ? -14.200 -9.702 -15.141 1.00 96.06 94 PRO A N 1
ATOM 741 C CA . PRO A 1 94 ? -14.975 -10.451 -16.137 1.00 96.06 94 PRO A CA 1
ATOM 742 C C . PRO A 1 94 ? -16.133 -9.664 -16.750 1.00 96.06 94 PRO A C 1
ATOM 744 O O . PRO A 1 94 ? -16.372 -9.767 -17.951 1.00 96.06 94 PRO A O 1
ATOM 747 N N . VAL A 1 95 ? -16.850 -8.876 -15.942 1.00 96.81 95 VAL A N 1
ATOM 748 C CA . VAL A 1 95 ? -17.996 -8.086 -16.414 1.00 96.81 95 VAL A CA 1
ATOM 749 C C . VAL A 1 95 ? -17.549 -7.019 -17.412 1.00 96.81 95 VAL A C 1
ATOM 751 O O . VAL A 1 95 ? -18.153 -6.896 -18.476 1.00 96.81 95 VAL A O 1
ATOM 754 N N . LEU A 1 96 ? -16.475 -6.281 -17.111 1.00 95.56 96 LEU A N 1
ATOM 755 C CA . LEU A 1 96 ? -15.934 -5.265 -18.014 1.00 95.56 96 LEU A CA 1
ATOM 756 C C . LEU A 1 96 ? -15.402 -5.889 -19.304 1.00 95.56 96 LEU A C 1
ATOM 758 O O . LEU A 1 96 ? -15.742 -5.415 -20.386 1.00 95.56 96 LEU A O 1
ATOM 762 N N . TYR A 1 97 ? -14.629 -6.974 -19.212 1.00 95.81 97 TYR A N 1
ATOM 763 C CA . TYR A 1 97 ? -14.143 -7.676 -20.402 1.00 95.81 97 TYR A CA 1
ATOM 764 C C . TYR A 1 97 ? -15.290 -8.223 -21.258 1.00 95.81 97 TYR A C 1
ATOM 766 O O . TYR A 1 97 ? -15.262 -8.069 -22.476 1.00 95.81 97 TYR A O 1
ATOM 774 N N . GLY A 1 98 ? -16.322 -8.806 -20.641 1.00 96.88 98 GLY A N 1
ATOM 775 C CA . GLY A 1 98 ? -17.505 -9.299 -21.345 1.00 96.88 98 GLY A CA 1
ATOM 776 C C . GLY A 1 98 ? -18.290 -8.185 -22.040 1.00 96.88 98 GLY A C 1
ATOM 777 O O . GLY A 1 98 ? -18.680 -8.337 -23.197 1.00 96.88 98 GLY A O 1
ATOM 778 N N . ALA A 1 99 ? -18.475 -7.044 -21.372 1.00 96.81 99 ALA A N 1
ATOM 779 C CA . ALA A 1 99 ? -19.149 -5.882 -21.946 1.00 96.81 99 ALA A CA 1
ATOM 780 C C . ALA A 1 99 ? -18.372 -5.293 -23.133 1.00 96.81 99 ALA A C 1
ATOM 782 O O . ALA A 1 99 ? -18.957 -5.042 -24.186 1.00 96.81 99 ALA A O 1
ATOM 783 N N . LEU A 1 100 ? -17.052 -5.125 -22.990 1.00 96.69 100 LEU A N 1
ATOM 784 C CA . LEU A 1 100 ? -16.186 -4.654 -24.072 1.00 96.69 100 LEU A CA 1
ATOM 785 C C . LEU A 1 100 ? -16.193 -5.627 -25.254 1.00 96.69 100 LEU A C 1
ATOM 787 O O . LEU A 1 100 ? -16.308 -5.201 -26.399 1.00 96.69 100 LEU A O 1
ATOM 791 N N . TRP A 1 101 ? -16.123 -6.931 -24.986 1.00 97.25 101 TRP A N 1
ATOM 792 C CA . TRP A 1 101 ? -16.173 -7.951 -26.029 1.00 97.25 101 TRP A CA 1
ATOM 793 C C . TRP A 1 101 ? -17.492 -7.921 -26.809 1.00 97.25 101 TRP A C 1
ATOM 795 O O . TRP A 1 101 ? -17.473 -7.981 -28.035 1.00 97.25 101 TRP A O 1
ATOM 805 N N . LEU A 1 102 ? -18.633 -7.780 -26.124 1.00 96.88 102 LEU A N 1
ATOM 806 C CA . LEU A 1 102 ? -19.935 -7.628 -26.780 1.00 96.88 102 LEU A CA 1
ATOM 807 C C . LEU A 1 102 ? -19.992 -6.357 -27.633 1.00 96.88 102 LEU A C 1
ATOM 809 O O . LEU A 1 102 ? -20.445 -6.412 -28.772 1.00 96.88 102 LEU A O 1
ATOM 813 N N . TYR A 1 103 ? -19.502 -5.235 -27.104 1.00 97.06 103 TYR A N 1
ATOM 814 C CA . TYR A 1 103 ? -19.468 -3.957 -27.812 1.00 97.06 103 TYR A CA 1
ATOM 815 C C . TYR A 1 103 ? -18.663 -4.043 -29.118 1.00 97.06 103 TYR A C 1
ATOM 817 O O . TYR A 1 103 ? -19.191 -3.714 -30.176 1.00 97.06 103 TYR A O 1
ATOM 825 N N . PHE A 1 104 ? -17.433 -4.567 -29.067 1.00 96.00 104 PHE A N 1
ATOM 826 C CA . PHE A 1 104 ? -16.569 -4.731 -30.247 1.00 96.00 104 PHE A CA 1
ATOM 827 C C . PHE A 1 104 ? -17.007 -5.837 -31.210 1.00 96.00 104 PHE A C 1
ATOM 829 O O . PHE A 1 104 ? -16.467 -5.936 -32.304 1.00 96.00 104 PHE A O 1
ATOM 836 N N . ARG A 1 105 ? -17.924 -6.714 -30.795 1.00 94.00 105 ARG A N 1
ATOM 837 C CA . ARG A 1 105 ? -18.479 -7.753 -31.666 1.00 94.00 105 ARG A CA 1
ATOM 838 C C . ARG A 1 105 ? -19.707 -7.272 -32.442 1.00 94.00 105 ARG A C 1
ATOM 840 O O . ARG A 1 105 ? -20.009 -7.839 -33.488 1.00 94.00 105 ARG A O 1
ATOM 847 N N . VAL A 1 106 ? -20.457 -6.322 -31.884 1.00 91.50 106 VAL A N 1
ATOM 848 C CA . VAL A 1 106 ? -21.691 -5.782 -32.482 1.00 91.50 106 VAL A CA 1
ATOM 849 C C . VAL A 1 106 ? -21.409 -4.582 -33.392 1.00 91.50 106 VAL A C 1
ATOM 851 O O . VAL A 1 106 ? -22.141 -4.394 -34.363 1.00 91.50 106 VAL A O 1
ATOM 854 N N . LEU A 1 107 ? -20.378 -3.788 -33.081 1.00 77.50 107 LEU A N 1
ATOM 855 C CA . LEU A 1 107 ? -19.808 -2.767 -33.972 1.00 77.50 107 LEU A CA 1
ATOM 856 C C . LEU A 1 107 ? -18.887 -3.389 -35.020 1.00 77.50 107 LEU A C 1
ATOM 858 O O . LEU A 1 107 ? -18.897 -2.869 -36.157 1.00 77.50 107 LEU A O 1
#

pLDDT: mean 89.72, std 4.71, range [71.06, 97.25]

Radius of gyration: 20.31 Å; chains: 1; bounding box: 48×28×56 Å